Protein AF-T1H5W0-F1 (afdb_monomer)

pLDDT: mean 82.97, std 13.6, range [37.78, 94.62]

Structure (mmCIF, N/CA/C/O backbone):
data_AF-T1H5W0-F1
#
_entry.id   AF-T1H5W0-F1
#
loop_
_atom_site.group_PDB
_atom_site.id
_atom_site.type_symbol
_atom_site.label_atom_id
_atom_site.label_alt_id
_atom_site.label_comp_id
_atom_site.label_asym_id
_atom_site.label_entity_id
_atom_site.label_seq_id
_atom_site.pdbx_PDB_ins_code
_atom_site.Cartn_x
_atom_site.Cartn_y
_atom_site.Cartn_z
_atom_site.occupancy
_atom_site.B_iso_or_equiv
_atom_site.auth_seq_id
_atom_site.auth_comp_id
_atom_site.auth_asym_id
_atom_site.auth_atom_id
_atom_site.pdbx_PDB_model_num
ATOM 1 N N . ILE A 1 1 ? -29.584 14.968 9.57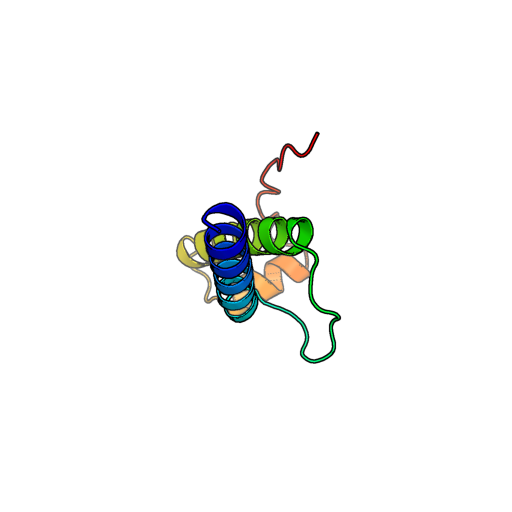4 1.00 62.00 1 ILE A N 1
ATOM 2 C CA . ILE A 1 1 ? -29.725 13.673 8.851 1.00 62.00 1 ILE A CA 1
ATOM 3 C C . ILE A 1 1 ? -28.644 13.494 7.772 1.00 62.00 1 ILE A C 1
ATOM 5 O O . ILE A 1 1 ? -27.970 12.474 7.805 1.00 62.00 1 ILE A O 1
ATOM 9 N N . ASN A 1 2 ? -28.393 14.465 6.879 1.00 62.97 2 ASN A N 1
ATOM 10 C CA . ASN A 1 2 ? -27.372 14.322 5.816 1.00 62.97 2 ASN A CA 1
ATOM 11 C C . ASN A 1 2 ? -25.914 14.209 6.314 1.00 62.97 2 ASN A C 1
ATOM 13 O O . ASN A 1 2 ? -25.162 13.393 5.795 1.00 62.97 2 ASN A O 1
ATOM 17 N N . ILE A 1 3 ? -25.525 14.940 7.365 1.00 66.75 3 ILE A N 1
ATOM 18 C CA . ILE A 1 3 ? -24.148 14.902 7.906 1.00 66.75 3 ILE A CA 1
ATOM 19 C C . ILE A 1 3 ? -23.801 13.524 8.499 1.00 66.75 3 ILE A C 1
ATOM 21 O O . ILE A 1 3 ? -22.713 13.009 8.268 1.00 66.75 3 ILE A O 1
ATOM 25 N N . LEU A 1 4 ? -24.743 12.885 9.203 1.00 69.88 4 LEU A N 1
ATOM 26 C CA . LEU A 1 4 ? -24.546 11.548 9.781 1.00 69.88 4 LEU A CA 1
ATOM 27 C C . LEU A 1 4 ? -24.399 10.467 8.697 1.00 69.88 4 LEU A C 1
ATOM 29 O O . LEU A 1 4 ? -23.588 9.557 8.850 1.00 69.88 4 LEU A O 1
ATOM 33 N N . LYS A 1 5 ? -25.125 10.595 7.575 1.00 62.91 5 LYS A N 1
ATOM 34 C CA . LYS A 1 5 ? -24.993 9.686 6.423 1.00 62.91 5 LYS A CA 1
ATOM 35 C C . LYS A 1 5 ? -23.619 9.809 5.753 1.00 62.91 5 LYS A C 1
ATOM 37 O O . LYS A 1 5 ? -22.977 8.793 5.505 1.00 62.91 5 LYS A O 1
ATOM 42 N N . ILE A 1 6 ? -23.134 11.035 5.535 1.00 70.94 6 ILE A N 1
ATOM 43 C CA . ILE A 1 6 ? -21.789 11.288 4.982 1.00 70.94 6 ILE A CA 1
ATOM 44 C C . ILE A 1 6 ? -20.704 10.780 5.942 1.00 70.94 6 ILE A C 1
ATOM 46 O O . ILE A 1 6 ? -19.745 10.144 5.512 1.00 70.94 6 ILE A O 1
ATOM 50 N N . TYR A 1 7 ? -20.870 11.003 7.249 1.00 67.12 7 TYR A N 1
ATOM 51 C CA . TYR A 1 7 ? -19.918 10.543 8.260 1.00 67.12 7 TYR A CA 1
ATOM 52 C C . TYR A 1 7 ? -19.835 9.008 8.344 1.00 67.12 7 TYR A C 1
ATOM 54 O O . TYR A 1 7 ? -18.752 8.447 8.500 1.00 67.12 7 TYR A O 1
ATOM 62 N N . SER A 1 8 ? -20.964 8.310 8.197 1.00 70.94 8 SER A N 1
ATOM 63 C CA . SER A 1 8 ? -20.957 6.847 8.091 1.00 70.94 8 SER A CA 1
ATOM 64 C C . SER A 1 8 ? -20.247 6.392 6.814 1.00 70.94 8 SER A C 1
ATOM 66 O O . SER A 1 8 ? -19.392 5.516 6.880 1.00 70.94 8 SER A O 1
ATOM 68 N N . SER A 1 9 ? -20.533 7.037 5.676 1.00 83.69 9 SER A N 1
ATOM 69 C CA . SER A 1 9 ? -19.912 6.719 4.384 1.00 83.69 9 SER A CA 1
ATOM 70 C C . SER A 1 9 ? -18.392 6.905 4.394 1.00 83.69 9 SER A C 1
ATOM 72 O O . SER A 1 9 ? -17.679 6.057 3.864 1.00 83.69 9 SER A O 1
ATOM 74 N N . ILE A 1 10 ? -17.875 7.974 5.014 1.00 88.56 10 ILE A N 1
ATOM 75 C CA . ILE A 1 10 ? -16.425 8.213 5.077 1.00 88.56 10 ILE A CA 1
ATOM 76 C C . ILE A 1 10 ? -15.728 7.219 6.009 1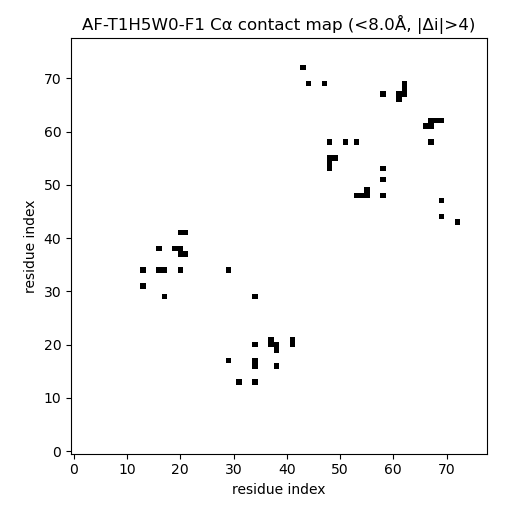.00 88.56 10 ILE A C 1
ATOM 78 O O . ILE A 1 10 ? -14.620 6.784 5.716 1.00 88.56 10 ILE A O 1
ATOM 82 N N . ASN A 1 11 ? -16.357 6.827 7.120 1.00 88.69 11 ASN A N 1
ATOM 83 C CA . ASN A 1 11 ? -15.765 5.839 8.021 1.00 88.69 11 ASN A CA 1
ATOM 84 C C . ASN A 1 11 ? -15.685 4.459 7.363 1.00 88.69 11 ASN A C 1
ATOM 86 O O . ASN A 1 11 ? -14.643 3.821 7.475 1.00 88.69 11 ASN A O 1
ATOM 90 N N . SER A 1 12 ? -16.726 4.055 6.628 1.00 90.81 12 SER A N 1
ATOM 91 C CA . SER A 1 12 ? -16.706 2.824 5.831 1.00 90.81 12 SER A CA 1
ATOM 92 C C . SER A 1 12 ? -15.609 2.852 4.765 1.00 90.81 12 SER A C 1
ATOM 94 O O . SER A 1 12 ? -14.856 1.892 4.666 1.00 90.81 12 SER A O 1
ATOM 96 N N . ALA A 1 13 ? -15.436 3.968 4.049 1.00 92.69 13 ALA A N 1
ATOM 97 C CA . ALA A 1 13 ? -14.346 4.115 3.078 1.00 92.69 13 ALA A CA 1
ATOM 98 C C . ALA A 1 13 ? -12.952 4.026 3.732 1.00 92.69 13 ALA A C 1
ATOM 100 O O . ALA A 1 13 ? -12.025 3.450 3.170 1.00 92.69 13 ALA A O 1
ATOM 101 N N . PHE A 1 14 ? -12.789 4.561 4.947 1.00 93.56 14 PHE A N 1
ATOM 102 C CA . PHE A 1 14 ? -11.549 4.402 5.709 1.00 93.56 14 PHE A CA 1
ATOM 103 C C . PHE A 1 14 ? -11.312 2.956 6.157 1.00 93.56 14 PHE A C 1
ATOM 105 O O . PHE A 1 14 ? -10.161 2.544 6.265 1.00 93.56 14 PHE A O 1
ATOM 112 N N . ASP A 1 15 ? -12.365 2.202 6.467 1.00 91.69 15 ASP A N 1
ATOM 113 C CA . ASP A 1 15 ? -12.242 0.785 6.814 1.00 91.69 15 ASP A CA 1
ATOM 114 C C . ASP A 1 15 ? -11.886 -0.067 5.600 1.00 91.69 15 ASP A C 1
ATOM 116 O O . ASP A 1 15 ? -10.996 -0.904 5.706 1.00 91.69 15 ASP A O 1
ATOM 120 N N . GLU A 1 16 ? -12.466 0.227 4.439 1.00 93.06 16 GLU A N 1
ATOM 121 C CA . GLU A 1 16 ? -12.074 -0.379 3.166 1.00 93.06 16 GLU A CA 1
ATOM 122 C C . GLU A 1 16 ? -10.607 -0.078 2.828 1.00 93.06 16 GLU A C 1
ATOM 124 O O . GLU A 1 16 ? -9.832 -0.990 2.550 1.00 93.06 16 GLU A O 1
ATOM 129 N N . LEU A 1 17 ? -10.175 1.182 2.964 1.00 94.62 17 LEU A N 1
ATOM 130 C CA . LEU A 1 17 ? -8.780 1.556 2.732 1.00 94.62 17 LEU A CA 1
ATOM 131 C C . LEU A 1 17 ? -7.816 0.783 3.645 1.00 94.62 17 LEU A C 1
ATOM 133 O O . LEU A 1 17 ? -6.777 0.325 3.179 1.00 94.62 17 LEU A O 1
ATOM 137 N N . ARG A 1 18 ? -8.152 0.592 4.928 1.00 93.44 18 ARG A N 1
ATOM 138 C CA . ARG A 1 18 ? -7.290 -0.141 5.876 1.00 93.44 18 ARG A CA 1
ATOM 139 C C . ARG A 1 18 ? -7.062 -1.598 5.492 1.00 93.44 18 ARG A C 1
ATOM 141 O O . ARG A 1 18 ? -6.013 -2.121 5.835 1.00 93.44 18 ARG A O 1
ATOM 148 N N . VAL A 1 19 ? -7.995 -2.236 4.787 1.00 91.81 19 VAL A N 1
ATOM 149 C CA . VAL A 1 19 ? -7.821 -3.619 4.306 1.00 91.81 19 VAL A CA 1
ATOM 150 C C . VAL A 1 19 ? -6.743 -3.704 3.217 1.00 91.81 19 VAL A C 1
ATOM 152 O O . VAL A 1 19 ? -6.104 -4.741 3.065 1.00 91.81 19 VAL A O 1
ATOM 155 N N . HIS A 1 20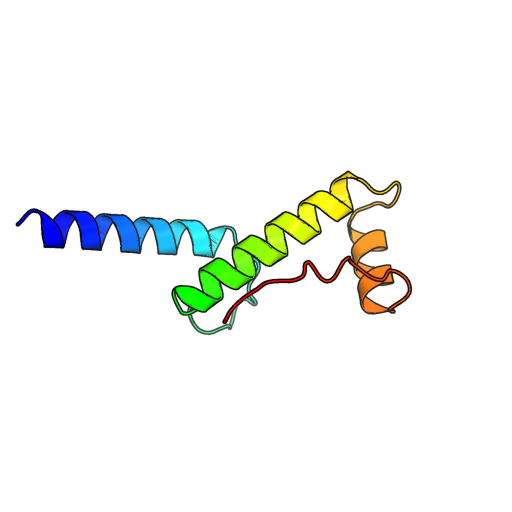 ? -6.510 -2.617 2.478 1.00 93.12 20 HIS A N 1
ATOM 156 C CA . HIS A 1 20 ? -5.529 -2.561 1.389 1.00 93.12 20 HIS A CA 1
ATOM 157 C C . HIS A 1 20 ? -4.155 -2.037 1.806 1.00 93.12 20 HIS A C 1
ATOM 159 O O . HIS A 1 20 ? -3.188 -2.174 1.057 1.00 93.12 20 HIS A O 1
ATOM 165 N N . VAL A 1 21 ? -4.061 -1.407 2.974 1.00 92.06 21 VAL A N 1
ATOM 166 C CA . VAL A 1 21 ? -2.807 -0.872 3.496 1.00 92.06 21 VAL A CA 1
ATOM 167 C C . VAL A 1 21 ? -2.095 -1.964 4.303 1.00 92.06 21 VAL A C 1
ATOM 169 O O . VAL A 1 21 ? -2.728 -2.584 5.156 1.00 92.06 21 VAL A O 1
ATOM 172 N N . PRO A 1 22 ? -0.791 -2.214 4.083 1.00 90.62 22 PRO A N 1
ATOM 173 C CA . PRO A 1 22 ? -0.073 -3.253 4.811 1.00 90.62 22 PRO A CA 1
ATOM 174 C C . PRO A 1 22 ? 0.056 -2.887 6.293 1.00 90.62 22 PRO A C 1
ATOM 176 O O . PRO A 1 22 ? 0.631 -1.857 6.635 1.00 90.62 22 PRO A O 1
ATOM 179 N N . THR A 1 23 ? -0.447 -3.753 7.171 1.00 86.88 23 THR A N 1
ATOM 180 C CA . THR A 1 23 ? -0.308 -3.650 8.633 1.00 86.88 23 THR A CA 1
ATOM 181 C C . THR A 1 23 ? 0.065 -5.002 9.217 1.00 86.88 23 THR A C 1
ATOM 183 O O . THR A 1 23 ? -0.263 -6.044 8.642 1.00 86.88 23 THR A O 1
ATOM 186 N N . PHE A 1 24 ? 0.685 -5.020 10.393 1.00 76.94 24 PHE A N 1
ATOM 187 C CA . PHE A 1 24 ? 0.893 -6.281 11.096 1.00 76.94 24 PHE A CA 1
ATOM 188 C C . PHE A 1 24 ? -0.434 -6.812 11.670 1.00 76.94 24 PHE A C 1
ATOM 190 O O . PHE A 1 24 ? -1.250 -6.024 12.149 1.00 76.94 24 PHE A O 1
ATOM 197 N N . PRO A 1 25 ? -0.650 -8.143 11.706 1.00 71.19 25 PRO A N 1
ATOM 198 C CA . PRO A 1 25 ? -1.904 -8.752 12.176 1.00 71.19 25 PRO A CA 1
ATOM 199 C C . PRO A 1 25 ? -2.357 -8.346 13.589 1.00 71.19 25 PRO A C 1
ATOM 201 O O . PRO A 1 25 ? -3.525 -8.510 13.931 1.00 71.19 25 PRO A O 1
ATOM 204 N N . TYR A 1 26 ? -1.442 -7.826 14.412 1.00 74.81 26 TYR A N 1
ATOM 205 C CA . TYR A 1 26 ? -1.686 -7.433 15.804 1.00 74.81 26 TYR A CA 1
ATOM 206 C C . TYR A 1 26 ? -1.592 -5.920 16.037 1.00 74.81 26 TYR A C 1
ATOM 208 O O . TYR A 1 26 ? -1.633 -5.466 17.183 1.00 74.81 26 TYR A O 1
ATOM 216 N N . GLU A 1 27 ? -1.429 -5.123 14.981 1.00 75.62 27 GLU A N 1
ATOM 217 C CA . GLU A 1 27 ? -1.373 -3.673 15.121 1.00 75.62 27 GLU A CA 1
ATOM 218 C C . GLU A 1 27 ? -2.736 -3.090 15.491 1.00 75.62 27 GLU A C 1
ATOM 220 O O . GLU A 1 27 ? -3.796 -3.521 15.033 1.00 75.62 27 GLU A O 1
ATOM 225 N N . LYS A 1 28 ? -2.708 -2.061 16.343 1.00 81.25 28 LYS A N 1
ATOM 226 C CA . LYS A 1 28 ? -3.904 -1.274 16.647 1.00 81.25 28 LYS A CA 1
ATOM 227 C C . LYS A 1 28 ? -4.431 -0.635 15.361 1.00 81.25 28 LYS A C 1
ATOM 229 O O . LYS A 1 28 ? -3.655 -0.209 14.510 1.00 81.25 28 LYS A O 1
ATOM 234 N N . ARG A 1 29 ? -5.757 -0.476 15.265 1.00 86.00 29 ARG A N 1
ATOM 235 C CA . ARG A 1 29 ? -6.404 0.239 14.153 1.00 86.00 29 ARG A CA 1
ATOM 236 C C . ARG A 1 29 ? -5.760 1.617 13.966 1.00 86.00 29 ARG A C 1
ATOM 238 O O . ARG A 1 29 ? -5.805 2.448 14.873 1.00 86.00 29 ARG A O 1
ATOM 245 N N . LEU A 1 30 ? -5.213 1.857 12.775 1.00 87.75 30 LEU A N 1
ATOM 246 C CA . LEU A 1 30 ? -4.569 3.121 12.423 1.00 87.75 30 LEU A CA 1
ATOM 247 C C . LEU A 1 30 ? -5.544 4.299 12.517 1.00 87.75 30 LEU A C 1
ATOM 249 O O . LEU A 1 30 ? -6.713 4.207 12.108 1.00 87.75 30 LEU A O 1
ATOM 253 N N . SER A 1 31 ? -5.041 5.442 12.985 1.00 92.56 31 SER A N 1
ATOM 254 C CA . SER A 1 31 ? -5.780 6.704 12.927 1.00 92.56 31 SER A CA 1
ATOM 255 C C . SER A 1 31 ? -6.075 7.091 11.468 1.00 92.56 31 SER A C 1
ATOM 257 O O . SER A 1 31 ? -5.480 6.549 10.535 1.00 92.56 31 SER A O 1
ATOM 259 N N . LYS A 1 32 ? -7.012 8.021 11.231 1.00 91.88 32 LYS A N 1
ATOM 260 C CA . LYS A 1 32 ? -7.325 8.474 9.859 1.00 91.88 32 LYS A CA 1
ATOM 261 C C . LYS A 1 32 ? -6.090 9.052 9.162 1.00 91.88 32 LYS A C 1
ATOM 263 O O . LYS A 1 32 ? -5.839 8.717 8.011 1.00 91.88 32 LYS A O 1
ATOM 268 N N . ILE A 1 33 ? -5.303 9.865 9.870 1.00 92.56 33 I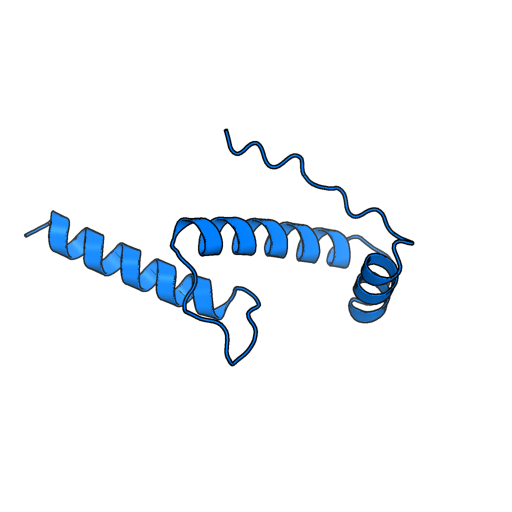LE A N 1
ATOM 269 C CA . ILE A 1 33 ? -4.085 10.465 9.316 1.00 92.56 33 ILE A CA 1
ATOM 270 C C . ILE A 1 33 ? -3.008 9.411 9.043 1.00 92.56 33 ILE A C 1
ATOM 272 O O . ILE A 1 33 ? -2.414 9.431 7.968 1.00 92.56 33 ILE A O 1
ATOM 276 N N . ASP A 1 34 ? -2.815 8.448 9.946 1.00 90.50 34 ASP A N 1
ATOM 277 C CA . ASP A 1 34 ? -1.820 7.387 9.745 1.00 90.50 34 ASP A CA 1
ATOM 278 C C . ASP A 1 34 ? -2.228 6.447 8.609 1.00 90.50 34 ASP A C 1
ATOM 280 O O . ASP A 1 34 ? -1.385 6.048 7.814 1.00 90.50 34 ASP A O 1
ATOM 284 N N . THR A 1 35 ? -3.530 6.170 8.467 1.00 93.00 35 THR A N 1
ATOM 285 C CA . THR A 1 35 ? -4.065 5.382 7.345 1.00 93.00 35 THR A CA 1
ATOM 286 C C . THR A 1 35 ? -3.744 6.057 6.009 1.00 93.00 35 THR A C 1
ATOM 288 O O . THR A 1 35 ? -3.270 5.396 5.091 1.00 93.00 35 THR A O 1
ATOM 291 N N . LEU A 1 36 ? -3.954 7.376 5.897 1.00 93.69 36 LEU A N 1
ATOM 292 C CA . LEU A 1 36 ? -3.637 8.118 4.672 1.00 93.69 36 LEU A CA 1
ATOM 293 C C . LEU A 1 36 ? -2.133 8.150 4.399 1.00 93.69 36 LEU A C 1
ATOM 295 O O . LEU A 1 36 ? -1.713 7.878 3.278 1.00 93.69 36 LEU A O 1
ATOM 299 N N . ARG A 1 37 ? -1.319 8.445 5.420 1.00 90.12 37 ARG A N 1
ATOM 300 C CA . ARG A 1 37 ? 0.146 8.474 5.295 1.00 90.12 37 ARG A CA 1
ATOM 301 C C . ARG A 1 37 ? 0.692 7.131 4.824 1.00 90.12 37 ARG A C 1
ATOM 303 O O . ARG A 1 37 ? 1.513 7.094 3.912 1.00 90.12 37 ARG A O 1
ATOM 310 N N . LEU A 1 38 ? 0.206 6.038 5.408 1.00 91.00 38 LEU A N 1
ATOM 311 C CA . LEU A 1 38 ? 0.666 4.700 5.065 1.00 91.00 38 LEU A CA 1
ATOM 312 C C . LEU A 1 38 ? 0.171 4.257 3.683 1.00 91.00 38 LEU A C 1
ATOM 314 O O . LEU A 1 38 ? 0.951 3.690 2.927 1.00 91.00 38 LEU A O 1
ATOM 318 N N . ALA A 1 39 ? -1.068 4.586 3.300 1.00 92.88 39 ALA A N 1
ATOM 319 C CA . ALA A 1 39 ? -1.571 4.331 1.948 1.00 92.88 39 ALA A CA 1
ATOM 320 C C . ALA A 1 39 ? -0.737 5.047 0.875 1.00 92.88 39 ALA A C 1
ATOM 322 O O . ALA A 1 39 ? -0.365 4.448 -0.131 1.00 92.88 39 ALA A O 1
ATOM 3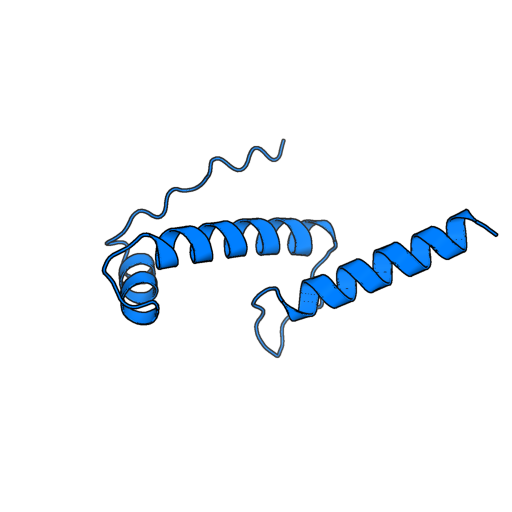23 N N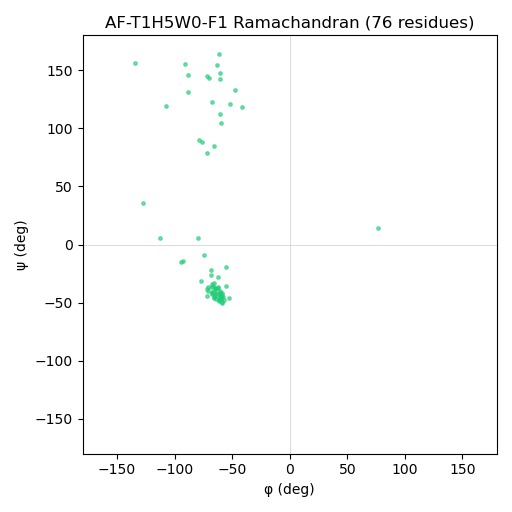 . ILE A 1 40 ? -0.408 6.319 1.109 1.00 91.62 40 IL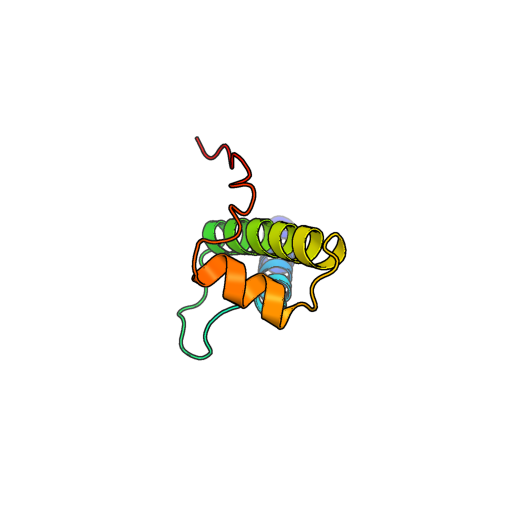E A N 1
ATOM 324 C CA . ILE A 1 40 ? 0.420 7.123 0.207 1.00 91.62 40 ILE A CA 1
ATOM 325 C C . ILE A 1 40 ? 1.821 6.510 0.064 1.00 91.62 40 ILE A C 1
ATOM 327 O O . ILE A 1 40 ? 2.285 6.299 -1.058 1.00 91.62 40 ILE A O 1
ATOM 331 N N . ALA A 1 41 ? 2.466 6.172 1.185 1.00 88.69 41 ALA A N 1
ATOM 332 C CA . ALA A 1 41 ? 3.775 5.524 1.182 1.00 88.69 41 ALA A CA 1
ATOM 333 C C . ALA A 1 41 ? 3.739 4.164 0.466 1.00 88.69 41 ALA A C 1
ATOM 335 O O . ALA A 1 41 ? 4.642 3.846 -0.303 1.00 88.69 41 ALA A O 1
ATOM 336 N N . TYR A 1 42 ? 2.672 3.387 0.666 1.00 92.06 42 TYR A N 1
ATOM 337 C CA . TYR A 1 42 ? 2.519 2.083 0.034 1.00 92.06 42 TYR A CA 1
ATOM 338 C C . TYR A 1 42 ? 2.329 2.190 -1.482 1.00 92.06 42 TYR A C 1
ATOM 340 O O . TYR A 1 42 ? 2.982 1.467 -2.227 1.00 92.06 42 TYR A O 1
ATOM 348 N N . ILE A 1 43 ? 1.517 3.137 -1.965 1.00 92.38 43 ILE A N 1
ATOM 349 C CA . ILE A 1 43 ? 1.377 3.398 -3.407 1.00 92.38 43 ILE A CA 1
ATOM 350 C C . ILE A 1 43 ? 2.721 3.805 -4.022 1.00 92.38 43 ILE A C 1
ATOM 352 O O . ILE A 1 43 ? 3.048 3.347 -5.115 1.00 92.38 43 ILE A O 1
ATOM 356 N N . ALA A 1 44 ? 3.500 4.654 -3.344 1.00 89.06 44 ALA A N 1
ATOM 357 C CA . ALA A 1 44 ? 4.826 5.046 -3.816 1.00 89.06 44 ALA A CA 1
ATOM 358 C C . ALA A 1 44 ? 5.766 3.836 -3.922 1.00 89.06 44 ALA A C 1
ATOM 360 O O . ALA A 1 44 ? 6.340 3.613 -4.985 1.00 89.06 44 ALA A O 1
ATOM 361 N N . LEU A 1 45 ? 5.824 2.999 -2.881 1.00 89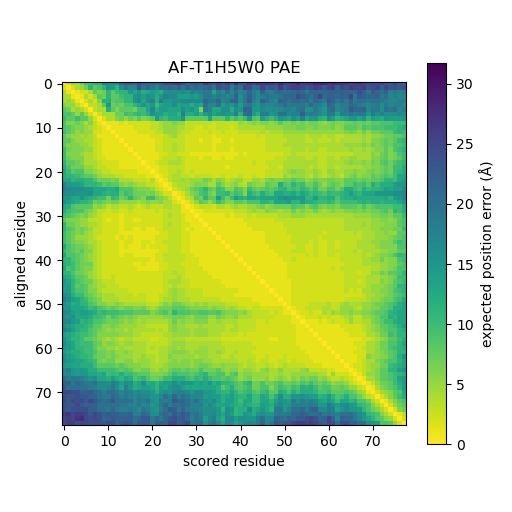.31 45 LEU A N 1
ATOM 362 C CA . LEU A 1 45 ? 6.609 1.764 -2.885 1.00 89.31 45 LEU A CA 1
ATOM 363 C C . LEU A 1 45 ? 6.205 0.831 -4.035 1.00 89.31 45 LEU A C 1
ATOM 365 O O . LEU A 1 45 ? 7.061 0.339 -4.762 1.00 89.31 45 LEU A O 1
ATOM 369 N N . LEU A 1 46 ? 4.903 0.594 -4.221 1.00 92.06 46 LEU A N 1
ATOM 370 C CA . LEU A 1 46 ? 4.408 -0.275 -5.290 1.00 92.06 46 LEU A CA 1
ATOM 371 C C . LEU A 1 46 ? 4.773 0.261 -6.678 1.00 92.06 46 LEU A C 1
ATOM 373 O O . LEU A 1 46 ? 5.096 -0.521 -7.567 1.00 92.06 46 LEU A O 1
ATOM 377 N N . ARG A 1 47 ? 4.749 1.586 -6.872 1.00 91.62 47 ARG A N 1
ATOM 378 C CA . ARG A 1 47 ? 5.198 2.208 -8.125 1.00 91.62 47 ARG A CA 1
ATOM 379 C C . ARG A 1 47 ? 6.680 1.969 -8.368 1.00 91.62 47 ARG A C 1
ATOM 381 O O . ARG A 1 47 ? 7.026 1.571 -9.472 1.00 91.62 47 ARG A O 1
ATOM 388 N N . GLU A 1 48 ? 7.525 2.172 -7.361 1.00 90.06 48 GLU A N 1
ATOM 389 C CA . GLU A 1 48 ? 8.962 1.914 -7.487 1.00 90.06 48 GLU A CA 1
ATOM 390 C C . GLU A 1 48 ? 9.222 0.452 -7.864 1.00 90.06 48 GLU A C 1
ATOM 392 O O . GLU A 1 48 ? 9.884 0.193 -8.868 1.00 90.06 48 GLU A O 1
ATOM 397 N N . VAL A 1 49 ? 8.605 -0.492 -7.143 1.00 92.31 49 VAL A N 1
ATOM 398 C CA . VAL A 1 49 ? 8.702 -1.936 -7.418 1.00 92.31 49 VAL A CA 1
ATOM 399 C C . VAL A 1 49 ? 8.351 -2.256 -8.873 1.00 92.31 49 VAL A C 1
ATOM 401 O O . VAL A 1 49 ? 9.089 -2.985 -9.527 1.00 92.31 49 VAL A O 1
ATOM 404 N N . LEU A 1 50 ? 7.262 -1.684 -9.399 1.00 91.94 50 LEU A N 1
ATOM 405 C CA . LEU A 1 50 ? 6.825 -1.901 -10.785 1.00 91.94 50 LEU A CA 1
ATOM 406 C C . LEU A 1 50 ? 7.761 -1.290 -11.837 1.00 91.94 50 LEU A C 1
ATOM 408 O O . LEU A 1 50 ? 7.711 -1.698 -12.994 1.00 91.94 50 LEU A O 1
ATOM 412 N N . THR A 1 51 ? 8.569 -0.295 -11.468 1.00 91.31 51 THR A N 1
ATOM 413 C CA . THR A 1 51 ? 9.500 0.377 -12.391 1.00 91.31 51 THR A CA 1
ATOM 414 C C . THR A 1 51 ? 10.899 -0.230 -12.408 1.00 91.31 51 THR A C 1
ATOM 416 O O . THR A 1 51 ? 11.676 0.096 -13.301 1.00 91.31 51 THR A O 1
ATOM 419 N N . THR A 1 52 ? 11.243 -1.077 -11.435 1.00 89.06 52 THR A N 1
ATOM 420 C CA . THR A 1 52 ? 12.576 -1.690 -11.363 1.00 89.06 52 THR A CA 1
ATOM 421 C C . THR A 1 52 ? 12.637 -3.027 -12.094 1.00 89.06 52 THR A C 1
ATOM 423 O O . THR A 1 52 ? 11.641 -3.739 -12.166 1.00 89.06 52 THR A O 1
ATOM 426 N N . ASP A 1 53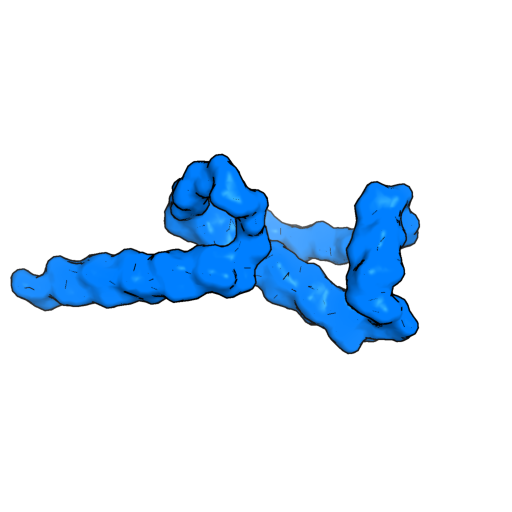 ? 13.832 -3.419 -12.539 1.00 91.56 53 ASP A N 1
ATOM 427 C CA . ASP A 1 53 ? 14.089 -4.749 -13.117 1.00 91.56 53 ASP A CA 1
ATOM 428 C C . ASP A 1 53 ? 14.258 -5.857 -12.056 1.00 91.56 53 ASP A C 1
ATOM 430 O O . ASP A 1 53 ? 14.620 -6.991 -12.374 1.00 91.56 53 ASP A O 1
ATOM 434 N N . TYR A 1 54 ? 14.045 -5.538 -10.778 1.00 90.81 54 TYR A N 1
ATOM 435 C CA . TYR A 1 54 ? 14.090 -6.512 -9.693 1.00 90.81 54 TYR A CA 1
ATOM 436 C C . TYR A 1 54 ? 12.714 -7.139 -9.495 1.00 90.81 54 TYR A C 1
ATOM 438 O O . TYR A 1 54 ? 11.688 -6.469 -9.610 1.00 90.81 54 TYR A O 1
ATOM 446 N N . ASP A 1 55 ? 12.677 -8.415 -9.116 1.00 93.62 55 ASP A N 1
ATOM 447 C CA . ASP A 1 55 ? 11.448 -8.959 -8.556 1.00 93.62 55 ASP A CA 1
ATOM 448 C C . ASP A 1 55 ? 11.103 -8.230 -7.233 1.00 93.62 55 ASP A C 1
ATOM 450 O O . ASP A 1 55 ? 11.998 -7.706 -6.551 1.00 93.62 55 ASP A O 1
ATOM 454 N N . PRO A 1 56 ? 9.817 -8.191 -6.835 1.00 92.50 56 PRO A N 1
ATOM 455 C CA . PRO A 1 56 ? 9.374 -7.409 -5.683 1.00 92.50 56 PRO A CA 1
ATOM 456 C C . PRO A 1 56 ? 10.096 -7.725 -4.370 1.00 92.50 56 PRO A C 1
ATOM 458 O O . PRO A 1 56 ? 10.336 -6.816 -3.574 1.00 92.50 56 PRO A O 1
ATOM 461 N N . LEU A 1 57 ? 10.447 -8.993 -4.129 1.00 92.19 57 LEU A N 1
ATOM 462 C CA . LEU A 1 57 ? 11.115 -9.393 -2.891 1.00 92.19 57 LEU A CA 1
ATOM 463 C C . LEU A 1 57 ? 12.555 -8.889 -2.874 1.00 92.19 57 LEU A C 1
ATOM 465 O O . LEU A 1 57 ? 12.975 -8.295 -1.881 1.00 92.19 57 LEU A O 1
ATOM 469 N N . THR A 1 58 ? 13.273 -9.041 -3.988 1.00 94.00 58 THR A N 1
ATOM 470 C CA . THR A 1 58 ? 14.635 -8.519 -4.128 1.00 94.00 58 THR A CA 1
ATOM 471 C C . THR A 1 58 ? 14.678 -6.999 -3.969 1.00 94.00 58 THR A C 1
ATOM 473 O O . THR A 1 58 ? 15.567 -6.488 -3.285 1.00 94.00 58 THR A O 1
ATOM 476 N N . TYR A 1 59 ? 13.720 -6.258 -4.545 1.00 92.50 59 TYR A N 1
ATOM 477 C CA . TYR A 1 59 ? 13.653 -4.800 -4.366 1.00 92.50 59 TYR A CA 1
ATOM 478 C C . TYR A 1 59 ? 13.521 -4.423 -2.885 1.00 92.50 59 TYR A C 1
ATOM 480 O O . TYR A 1 59 ? 14.294 -3.615 -2.365 1.00 92.50 59 TYR A O 1
ATOM 488 N N . VAL A 1 60 ? 12.565 -5.043 -2.189 1.00 90.00 60 VAL A N 1
ATOM 489 C CA . VAL A 1 60 ? 12.299 -4.767 -0.773 1.00 90.00 60 VAL A CA 1
ATOM 490 C C . VAL A 1 60 ? 13.494 -5.156 0.100 1.00 90.00 60 VAL A C 1
ATOM 492 O O . VAL A 1 60 ? 13.877 -4.381 0.974 1.00 90.00 60 VAL A O 1
ATOM 495 N N . GLU A 1 61 ? 14.133 -6.302 -0.147 1.00 92.69 61 GLU A N 1
ATOM 496 C CA . GLU A 1 61 ? 15.316 -6.730 0.608 1.00 92.69 61 GLU A CA 1
ATOM 497 C C . GLU A 1 61 ? 16.475 -5.737 0.456 1.00 92.69 61 GLU A C 1
ATOM 499 O O . GLU A 1 61 ? 17.083 -5.331 1.449 1.00 92.69 61 GLU A O 1
ATOM 504 N N . LYS A 1 62 ? 16.748 -5.280 -0.769 1.00 91.00 62 LYS A N 1
ATOM 505 C CA . LYS A 1 62 ? 17.788 -4.278 -1.037 1.00 91.00 62 LYS A CA 1
ATOM 506 C C . LYS A 1 62 ? 17.487 -2.927 -0.388 1.00 91.00 62 LYS A C 1
ATOM 508 O O . LYS A 1 62 ? 18.398 -2.292 0.145 1.00 91.00 62 LYS A O 1
ATOM 513 N N . CYS A 1 63 ? 16.223 -2.501 -0.375 1.00 88.75 63 CYS A N 1
ATOM 514 C CA . CYS A 1 63 ? 15.784 -1.325 0.380 1.00 88.75 63 CYS A CA 1
ATOM 515 C C . CYS A 1 63 ? 16.049 -1.486 1.886 1.00 88.75 63 CYS A C 1
ATOM 517 O O . CYS A 1 63 ? 16.603 -0.582 2.509 1.00 88.75 63 CYS A O 1
ATOM 519 N N . LEU A 1 64 ? 15.720 -2.644 2.472 1.00 87.75 64 LEU A N 1
ATOM 520 C CA . LEU A 1 64 ? 15.962 -2.930 3.893 1.00 87.75 64 LEU A CA 1
ATOM 521 C C . LEU A 1 64 ? 17.458 -2.989 4.239 1.00 87.75 64 LEU A C 1
ATOM 523 O O . LEU A 1 64 ? 17.852 -2.575 5.328 1.00 87.75 64 LEU A O 1
ATOM 527 N N . ARG A 1 65 ? 18.298 -3.454 3.306 1.00 91.56 65 ARG A N 1
ATOM 528 C CA . ARG A 1 65 ? 19.768 -3.430 3.416 1.00 91.56 65 ARG A CA 1
ATOM 529 C C . ARG A 1 65 ? 20.371 -2.034 3.210 1.00 91.56 65 ARG A C 1
ATOM 531 O O . ARG A 1 65 ? 21.559 -1.847 3.455 1.00 91.56 65 ARG A O 1
ATOM 538 N N . GLY A 1 66 ? 19.570 -1.052 2.785 1.00 87.12 66 GLY A N 1
ATOM 539 C CA . GLY A 1 66 ? 20.011 0.320 2.516 1.00 87.12 66 GLY A CA 1
ATOM 540 C C . GLY A 1 66 ? 20.778 0.488 1.201 1.00 87.12 66 GLY A C 1
ATOM 541 O O . GLY A 1 66 ? 21.412 1.522 0.993 1.00 87.12 66 GLY A O 1
ATOM 542 N N . GLU A 1 67 ? 20.731 -0.509 0.317 1.00 88.38 67 GLU A N 1
ATOM 543 C CA . GLU A 1 67 ? 21.411 -0.504 -0.984 1.00 88.38 67 GLU A CA 1
ATOM 544 C C . GLU A 1 67 ? 20.670 0.366 -2.006 1.00 88.38 67 GLU A C 1
ATOM 546 O O . GLU A 1 67 ? 21.283 0.987 -2.874 1.00 88.38 67 GLU A O 1
ATOM 551 N N . ILE A 1 68 ? 19.344 0.441 -1.874 1.00 84.50 68 ILE A N 1
ATOM 552 C CA . ILE A 1 68 ? 18.479 1.307 -2.671 1.00 84.50 68 ILE A CA 1
ATOM 553 C C . ILE A 1 68 ? 18.013 2.440 -1.767 1.00 84.50 68 ILE A C 1
ATOM 555 O O . ILE A 1 68 ? 17.348 2.226 -0.752 1.00 84.50 68 ILE A O 1
ATOM 559 N N . LYS A 1 69 ? 18.348 3.673 -2.146 1.00 71.81 69 LYS A N 1
ATOM 560 C CA . LYS A 1 69 ? 17.700 4.849 -1.572 1.00 71.81 69 LYS A CA 1
ATOM 561 C C . LYS A 1 69 ? 16.355 4.987 -2.271 1.00 71.81 69 LYS A C 1
ATOM 563 O O . LYS A 1 69 ? 16.297 5.631 -3.313 1.00 71.81 69 LYS A O 1
ATOM 568 N N . ALA A 1 70 ? 15.318 4.352 -1.720 1.00 66.75 70 ALA A N 1
ATOM 569 C CA . ALA A 1 70 ? 13.944 4.675 -2.093 1.00 66.75 70 ALA A CA 1
ATOM 570 C C . ALA A 1 70 ? 13.817 6.199 -2.047 1.00 66.75 70 ALA A C 1
ATOM 572 O O . ALA A 1 70 ? 14.326 6.817 -1.096 1.00 66.75 70 ALA A O 1
ATOM 573 N N . ASP A 1 71 ? 13.237 6.802 -3.086 1.00 64.12 71 ASP A N 1
ATOM 574 C CA . ASP A 1 71 ? 13.053 8.242 -3.068 1.00 64.12 71 ASP A CA 1
ATOM 575 C C . ASP A 1 71 ? 12.172 8.503 -1.853 1.00 64.12 71 ASP A C 1
ATOM 577 O O . ASP A 1 71 ? 11.033 8.035 -1.766 1.00 64.12 71 ASP A O 1
ATOM 581 N N . ARG A 1 72 ? 12.739 9.159 -0.835 1.00 58.75 72 ARG A N 1
ATOM 582 C CA . ARG A 1 72 ? 11.963 9.601 0.316 1.00 58.75 72 ARG A CA 1
ATOM 583 C C . ARG A 1 72 ? 11.145 10.737 -0.246 1.00 58.75 72 ARG A C 1
ATOM 585 O O . ARG A 1 72 ? 11.537 11.890 -0.083 1.00 58.75 72 ARG A O 1
ATOM 592 N N . ALA A 1 73 ? 10.069 10.388 -0.953 1.00 54.44 73 ALA A N 1
ATOM 593 C CA . ALA A 1 73 ? 9.122 11.320 -1.508 1.00 54.44 73 ALA A CA 1
ATOM 594 C C . ALA A 1 73 ? 8.916 12.361 -0.418 1.00 54.44 73 ALA A C 1
ATOM 596 O O . ALA A 1 73 ? 8.639 12.015 0.733 1.00 54.44 73 ALA A O 1
ATOM 597 N N . HIS A 1 74 ? 9.273 13.602 -0.742 1.00 50.25 74 HIS A N 1
ATOM 598 C CA . HIS A 1 74 ? 9.309 14.706 0.202 1.00 50.25 74 HIS A CA 1
ATOM 599 C C . HIS A 1 74 ? 7.856 14.940 0.626 1.00 50.25 74 HIS A C 1
ATOM 601 O O . HIS A 1 74 ? 7.111 15.695 0.004 1.00 50.25 74 HIS A O 1
ATOM 607 N N . TRP A 1 75 ? 7.399 14.178 1.617 1.00 58.31 75 TRP A N 1
ATOM 608 C CA . TRP A 1 75 ? 6.029 14.202 2.084 1.00 58.31 75 TRP A CA 1
ATOM 609 C C . TRP A 1 75 ? 5.900 15.465 2.925 1.00 58.31 75 TRP A C 1
ATOM 611 O O . TRP A 1 75 ? 6.172 15.463 4.123 1.00 58.31 75 TRP A O 1
ATOM 621 N N . ASN A 1 76 ? 5.564 16.573 2.266 1.00 47.16 76 ASN A N 1
ATOM 622 C CA . ASN A 1 76 ? 5.252 17.834 2.923 1.00 47.16 76 ASN A CA 1
ATOM 623 C C . ASN A 1 76 ? 4.053 17.597 3.852 1.00 47.16 76 ASN A C 1
ATOM 625 O O . ASN A 1 76 ? 2.928 17.444 3.383 1.00 47.16 76 ASN A O 1
ATOM 629 N N . THR A 1 77 ? 4.298 17.513 5.160 1.00 51.06 77 THR A N 1
ATOM 630 C CA . THR A 1 77 ? 3.239 17.384 6.174 1.00 51.06 77 THR A CA 1
ATOM 631 C C . THR A 1 77 ? 3.351 18.434 7.278 1.00 51.06 77 THR A C 1
ATOM 633 O O . THR A 1 77 ? 3.076 18.114 8.437 1.00 51.06 77 THR A O 1
ATOM 636 N N . SER A 1 78 ? 3.777 19.655 6.939 1.00 37.78 78 SER A N 1
ATOM 637 C CA . SER A 1 78 ? 3.400 20.824 7.747 1.00 37.78 78 SER A CA 1
ATOM 638 C C . SER A 1 78 ? 1.910 21.102 7.595 1.00 37.78 78 SER A C 1
ATOM 640 O O . SER A 1 78 ? 1.402 20.918 6.465 1.00 37.78 78 SER A O 1
#

Secondary structure (DSSP, 8-state):
-HHHHHHHHHHHHHHHHHHHS---TTPPPPPHHHHHHHHHHHHHHHHHHHHSSS-HHHHHHHHHTTSS----------

InterPro domains:
  IPR011598 Myc-type, basic helix-loop-helix (bHLH) domain [PF00010] (9-46)
  IPR011598 Myc-type, basic helix-loop-helix (bHLH) domain [PS50888] (1-46)
  IPR011598 Myc-type, basic helix-loop-helix (bHLH) domain [SM00353] (2-52)
  IPR036638 Helix-loop-helix DNA-binding domain superfamily [G3DSA:4.10.280.10] (7-55)
  IPR036638 Helix-loop-helix DNA-binding domain superfamily [SSF47459] (9-55)
  IPR050283 E-box Binding Transcriptional Regulators [PTHR23349] (9-53)

Radius of gyration: 16.04 Å; Cα contacts (8 Å, |Δi|>4): 30; chains: 1; bounding box: 51×30×30 Å

Nearest PDB structures (foldseek):
  2lfh-assembly1_B  TM=7.907E-01  e=1.113E-01  Homo sapiens
  2lfh-assembly1_A  TM=8.374E-01  e=5.115E-01  Homo sapiens
  6n7m-assembly2_C  TM=5.062E-01  e=7.642E+00  Clostridioides difficile 630

Sequence (78 aa):
INILKIYSSINSAFDELRVHVPTFPYEKRLSKIDTLRLAIAYIALLREVLTTDYDPLTYVEKCLRGEIKADRAHWNTS

Mean predicted aligned error: 7.34 Å

Solvent-accessible surface area (backbone atoms only — not comparable to full-atom values): 4875 Å² total; per-residue (Å²): 114,69,66,62,53,52,53,52,52,51,51,51,52,52,53,56,50,53,75,75,37,94,72,63,99,83,58,76,86,69,51,75,67,54,47,51,54,48,41,53,53,49,54,51,51,55,50,52,44,73,73,46,96,47,58,63,64,60,46,52,52,36,40,74,73,60,75,42,80,69,78,75,68,82,73,83,78,129

Foldseek 3Di:
DVVVVVVVVVVVVLVVLVVVFDDDPPDDDDDSVRSVVRSVVVVLLVVVCVPDPDHSVVVVVCVVVVVDPSPPPPPPDD

Organism: Megaselia scalaris (NCBI:txid36166)